Protein AF-S4R8X2-F1 (afdb_monomer)

InterPro domains:
  IPR040134 26S Proteasome non-ATPase regulatory subunit 12/COP9 signalosome complex subunit 4 [PTHR10855] (15-114)
  IPR054559 PSMD12/CSN4-like, N-terminal [PF22241] (42-119)

Radius of gyration: 16.05 Å; Cα contacts (8 Å, |Δi|>4): 91; chains: 1; bounding box: 55×34×33 Å

Nearest PDB structures (foldseek):
  8gab-assembly2_C  TM=6.439E-01  e=6.038E-02  synthetic construct
  4yvo-assembly1_A  TM=4.928E-01  e=7.471E-02  Arabidopsis thaliana
  5bwk-assembly1_E  TM=8.765E-01  e=1.069E+00  Saccharomyces cerevisiae S288C
  8rte-assembly1_A  TM=5.742E-01  e=7.770E-01  Bacillus phage phi105
  3ro2-assembly1_A  TM=5.606E-01  e=9.613E-01  Mus musculus

Secondary structure (DSSP, 8-state):
--------------------HHHHHHHHHHHHHHHHTT-HHHHHHHHHHHHHHHHHTT-HHHHHHHHHHHHHHHHHTT-HHHHHHHHHHHHH-TT--HHHHHHHHHHHHHHHHHHHHHHHTT-

pLDDT: mean 76.42, std 15.94, range [37.84, 89.69]

Organism: Petromyzon marinus (NCBI:txid7757)

Solvent-accessible surface area (backbone atoms only — not comparable to full-atom values): 7162 Å² total; per-residue (Å²): 139,84,84,80,83,72,84,81,67,95,67,84,74,76,91,63,94,70,80,51,53,70,57,49,70,53,47,51,61,51,28,43,51,35,32,75,73,69,38,44,68,61,24,44,52,55,45,53,54,51,33,54,52,30,53,76,68,66,38,56,68,46,29,22,52,45,53,40,46,52,51,49,44,27,57,73,69,67,37,62,65,64,35,51,52,51,52,50,55,60,70,67,40,90,85,56,58,68,68,30,52,53,52,28,52,52,50,52,53,51,51,53,50,52,55,56,51,62,64,57,74,75,110

Sequence (123 aa):
MSLAMADSGDGKIVKMEVDYSPVVDQRLPESRKMAEEGKLQEAIDNLLSLEKQTRTASDMVSTSRILVGIVQICFEAKDWDALNENIIIMTKRRSQLKQAVAKMVQQCCEYGKKVRNLTVSKR

Structure (mmCIF, N/CA/C/O backbone):
data_AF-S4R8X2-F1
#
_entry.id   AF-S4R8X2-F1
#
loop_
_atom_site.group_PDB
_atom_site.id
_atom_site.type_symbol
_atom_site.label_atom_id
_atom_site.label_alt_id
_atom_site.label_comp_id
_atom_site.label_asym_id
_atom_site.label_entity_id
_atom_site.label_seq_id
_atom_site.pdbx_PDB_ins_code
_atom_site.Cartn_x
_atom_site.Cartn_y
_atom_site.Cartn_z
_atom_site.occupancy
_atom_site.B_iso_or_equiv
_atom_site.auth_seq_id
_atom_site.auth_comp_id
_atom_site.auth_asym_id
_atom_site.auth_atom_id
_atom_site.pdbx_PDB_model_num
ATOM 1 N N . MET A 1 1 ? 22.730 19.325 19.596 1.00 46.34 1 MET A N 1
ATOM 2 C CA . MET A 1 1 ? 21.403 19.303 18.941 1.00 46.34 1 MET A CA 1
ATOM 3 C C . MET A 1 1 ? 21.634 19.385 17.439 1.00 46.34 1 MET A C 1
ATOM 5 O O . MET A 1 1 ? 22.559 20.083 17.049 1.00 46.34 1 MET A O 1
ATOM 9 N N . SER A 1 2 ? 20.843 18.643 16.660 1.00 39.53 2 SER A N 1
ATOM 10 C CA . SER A 1 2 ? 20.932 18.415 15.201 1.00 39.53 2 SER A CA 1
ATOM 11 C C . SER A 1 2 ? 21.765 17.207 14.763 1.00 39.53 2 SER A C 1
ATOM 13 O O . SER A 1 2 ? 22.877 17.319 14.257 1.00 39.53 2 SER A O 1
ATOM 15 N N . LEU A 1 3 ? 21.157 16.031 14.942 1.00 37.84 3 LEU A N 1
ATOM 16 C CA . LEU A 1 3 ? 21.462 14.818 14.193 1.00 37.84 3 LEU A CA 1
ATOM 17 C C . LEU A 1 3 ? 20.838 14.981 12.796 1.00 37.84 3 LEU A C 1
ATOM 19 O O . LEU A 1 3 ? 19.617 14.941 12.654 1.00 37.84 3 LEU A O 1
ATOM 23 N N . ALA A 1 4 ? 21.660 15.228 11.779 1.00 43.25 4 ALA A N 1
ATOM 24 C CA . ALA A 1 4 ? 21.232 15.152 10.388 1.00 43.25 4 ALA A CA 1
ATOM 25 C C . ALA A 1 4 ? 21.065 13.669 10.029 1.00 43.25 4 ALA A C 1
ATOM 27 O O . ALA A 1 4 ? 22.047 12.931 9.949 1.00 43.25 4 ALA A O 1
ATOM 28 N N . MET A 1 5 ? 19.821 13.221 9.862 1.00 40.62 5 MET A N 1
ATOM 29 C CA . MET A 1 5 ? 19.536 11.902 9.307 1.00 40.62 5 MET A CA 1
ATOM 30 C C . MET A 1 5 ? 19.939 11.904 7.833 1.00 40.62 5 MET A C 1
ATOM 32 O O . MET A 1 5 ? 19.330 12.582 7.008 1.00 40.62 5 MET A O 1
ATOM 36 N N . ALA A 1 6 ? 21.025 11.192 7.543 1.00 40.53 6 ALA A N 1
ATOM 37 C CA . ALA A 1 6 ? 21.547 10.991 6.208 1.00 40.53 6 ALA A CA 1
ATOM 38 C C . ALA A 1 6 ? 20.544 10.194 5.362 1.00 40.53 6 ALA A C 1
ATOM 40 O O . ALA A 1 6 ? 20.162 9.073 5.710 1.00 40.53 6 ALA A O 1
ATOM 41 N N . ASP A 1 7 ? 20.152 10.800 4.242 1.00 45.53 7 ASP A N 1
ATOM 42 C CA . ASP A 1 7 ? 19.515 10.160 3.096 1.00 45.53 7 ASP A CA 1
ATOM 43 C C . ASP A 1 7 ? 20.308 8.896 2.731 1.00 45.53 7 ASP A C 1
ATOM 45 O O . ASP A 1 7 ? 21.440 8.947 2.242 1.00 45.53 7 ASP A O 1
ATOM 49 N N . SER A 1 8 ? 19.755 7.739 3.089 1.00 45.16 8 SER A N 1
ATOM 50 C CA . SER A 1 8 ? 20.384 6.454 2.819 1.00 45.16 8 SER A CA 1
ATOM 51 C C . SER A 1 8 ? 20.114 6.061 1.371 1.00 45.16 8 SER A C 1
ATOM 53 O O . SER A 1 8 ? 19.122 5.402 1.056 1.00 45.16 8 SER A O 1
ATOM 55 N N . GLY A 1 9 ? 21.039 6.496 0.517 1.00 41.03 9 GLY A N 1
ATOM 56 C CA . GLY A 1 9 ? 21.643 5.699 -0.544 1.00 41.03 9 GLY A CA 1
ATOM 57 C C . GLY A 1 9 ? 20.681 5.124 -1.577 1.00 41.03 9 GLY A C 1
ATOM 58 O O . GLY A 1 9 ? 20.154 4.021 -1.421 1.00 41.03 9 GLY A O 1
ATOM 59 N N . ASP A 1 10 ? 20.572 5.822 -2.705 1.00 50.34 10 ASP A N 1
ATOM 60 C CA . ASP A 1 10 ? 20.241 5.242 -4.007 1.00 50.34 10 ASP A CA 1
ATOM 61 C C . ASP A 1 10 ? 21.358 4.252 -4.408 1.00 50.34 10 ASP A C 1
ATOM 63 O O . ASP A 1 10 ? 22.302 4.553 -5.137 1.00 50.34 10 ASP A O 1
ATOM 67 N N . GLY A 1 11 ? 21.330 3.068 -3.794 1.00 42.06 11 GLY A N 1
ATOM 68 C CA . GLY A 1 11 ? 22.222 1.966 -4.116 1.00 42.06 11 GLY A CA 1
ATOM 69 C C . GLY A 1 11 ? 21.789 1.358 -5.441 1.00 42.06 11 GLY A C 1
ATOM 70 O O . GLY A 1 11 ? 20.717 0.764 -5.514 1.00 42.06 11 GLY A O 1
ATOM 71 N N . LYS A 1 12 ? 22.628 1.514 -6.473 1.00 47.06 12 LYS A N 1
ATOM 72 C CA . LYS A 1 12 ? 22.554 0.817 -7.767 1.00 47.06 12 LYS A CA 1
ATOM 73 C C . LYS A 1 12 ? 22.010 -0.607 -7.597 1.00 47.06 12 LYS A C 1
ATOM 75 O O . LYS A 1 12 ? 22.741 -1.500 -7.172 1.00 47.06 12 LYS A O 1
ATOM 80 N N . ILE A 1 13 ? 20.753 -0.826 -7.971 1.00 51.31 13 ILE A N 1
ATOM 81 C CA . ILE A 1 13 ? 20.179 -2.169 -8.011 1.00 51.31 13 ILE A CA 1
ATOM 82 C C . ILE A 1 13 ? 20.557 -2.760 -9.364 1.00 51.31 13 ILE A C 1
ATOM 84 O O . ILE A 1 13 ? 20.111 -2.305 -10.418 1.00 51.31 13 ILE A O 1
ATOM 88 N N . VAL A 1 14 ? 21.471 -3.728 -9.317 1.00 41.75 14 VAL A N 1
ATOM 89 C CA . VAL A 1 14 ? 21.868 -4.549 -10.458 1.00 41.75 14 VAL A CA 1
ATOM 90 C C . VAL A 1 14 ? 20.609 -5.187 -11.035 1.00 41.75 14 VAL A C 1
ATOM 92 O O . VAL A 1 14 ? 19.830 -5.810 -10.319 1.00 41.75 14 VAL A O 1
ATOM 95 N N . LYS A 1 15 ? 20.414 -4.970 -12.336 1.00 47.41 15 LYS A N 1
ATOM 96 C CA . LYS A 1 15 ? 19.259 -5.380 -13.129 1.00 47.41 15 LYS A CA 1
ATOM 97 C C . LYS A 1 15 ? 19.232 -6.906 -13.264 1.00 47.41 15 LYS A C 1
ATOM 99 O O . LYS A 1 15 ? 19.667 -7.457 -14.268 1.00 47.41 15 LYS A O 1
ATOM 104 N N . MET A 1 16 ? 18.780 -7.575 -12.216 1.00 52.19 16 MET A N 1
ATOM 105 C CA . M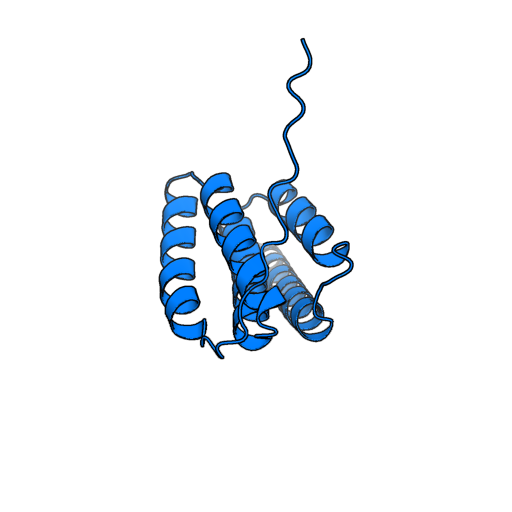ET A 1 16 ? 18.318 -8.953 -12.250 1.00 52.19 16 MET A CA 1
ATOM 106 C C . MET A 1 16 ? 16.791 -8.854 -12.274 1.00 52.19 16 MET A C 1
ATOM 108 O O . MET A 1 16 ? 16.228 -8.141 -11.443 1.00 52.19 16 MET A O 1
ATOM 112 N N . GLU A 1 17 ? 16.126 -9.454 -13.264 1.00 52.44 17 GLU A N 1
ATOM 113 C CA . GLU A 1 17 ? 14.659 -9.562 -13.290 1.00 52.44 17 GLU A CA 1
ATOM 114 C C . GLU A 1 17 ? 14.236 -10.431 -12.102 1.00 52.44 17 GLU A C 1
ATOM 116 O O . GLU A 1 17 ? 14.170 -11.652 -12.186 1.00 52.44 17 GLU A O 1
ATOM 121 N N . VAL A 1 18 ? 14.081 -9.799 -10.941 1.00 62.16 18 VAL A N 1
ATOM 122 C CA . VAL A 1 18 ? 13.579 -10.444 -9.736 1.00 62.16 18 VAL A CA 1
ATOM 123 C C . VAL A 1 18 ? 12.071 -10.283 -9.770 1.00 62.16 18 VAL A C 1
ATOM 125 O O . VAL A 1 18 ? 11.555 -9.183 -9.582 1.00 62.16 18 VAL A O 1
ATOM 128 N N . ASP A 1 19 ? 11.365 -11.380 -10.013 1.00 69.81 19 ASP A N 1
ATOM 129 C CA . ASP A 1 19 ? 9.927 -11.449 -9.797 1.00 69.81 19 ASP A CA 1
ATOM 130 C C . ASP A 1 19 ? 9.631 -11.251 -8.305 1.00 69.81 19 ASP A C 1
ATOM 132 O O . ASP A 1 19 ? 9.899 -12.121 -7.473 1.00 69.81 19 ASP A O 1
ATOM 136 N N . TYR A 1 20 ? 9.058 -10.100 -7.949 1.00 75.94 20 TYR A N 1
ATOM 137 C CA . TYR A 1 20 ? 8.686 -9.794 -6.564 1.00 75.94 20 TYR A CA 1
ATOM 138 C C . TYR A 1 20 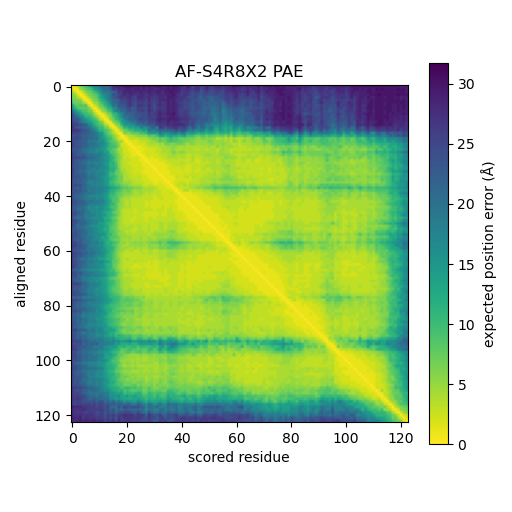? 7.302 -10.330 -6.182 1.00 75.94 20 TYR A C 1
ATOM 140 O O . TYR A 1 20 ? 6.940 -10.285 -5.006 1.00 75.94 20 TYR A O 1
ATOM 148 N N . SER A 1 21 ? 6.558 -10.897 -7.136 1.00 79.81 21 SER A N 1
ATOM 149 C CA . SER A 1 21 ? 5.244 -11.519 -6.918 1.00 79.81 21 SER A CA 1
ATOM 150 C C . SER A 1 21 ? 5.190 -12.442 -5.684 1.00 79.81 21 SER A C 1
ATOM 152 O O . SER A 1 21 ? 4.385 -12.164 -4.794 1.00 79.81 21 SER A O 1
ATOM 154 N N . PRO A 1 22 ? 6.068 -13.459 -5.526 1.00 82.38 22 PRO A N 1
ATOM 155 C CA . PRO A 1 22 ? 6.023 -14.352 -4.362 1.00 82.38 22 PRO A CA 1
ATOM 156 C C . PRO A 1 22 ? 6.329 -13.642 -3.037 1.00 82.38 22 PRO A C 1
ATOM 158 O O . PRO A 1 22 ? 5.808 -14.025 -1.992 1.00 82.38 22 PRO A O 1
ATOM 161 N N . VAL A 1 23 ? 7.155 -12.591 -3.068 1.00 83.88 23 VAL A N 1
ATOM 162 C CA . VAL A 1 23 ? 7.469 -11.789 -1.880 1.00 83.88 23 VAL A CA 1
ATOM 163 C C . VAL A 1 23 ? 6.252 -10.965 -1.475 1.00 83.88 23 VAL A C 1
ATOM 165 O O . VAL A 1 23 ? 5.915 -10.910 -0.298 1.00 83.88 23 VAL A O 1
ATOM 168 N N . VAL A 1 24 ? 5.559 -10.360 -2.441 1.00 84.94 24 VAL A N 1
ATOM 169 C CA . VAL A 1 24 ? 4.327 -9.598 -2.203 1.00 84.94 24 VAL A CA 1
ATOM 170 C C . VAL A 1 24 ? 3.213 -10.501 -1.678 1.00 84.94 24 VAL A C 1
ATOM 172 O O . VAL A 1 24 ? 2.539 -10.125 -0.720 1.00 84.94 24 VAL A O 1
ATOM 175 N N . ASP A 1 25 ? 3.058 -11.699 -2.242 1.00 84.38 25 ASP A N 1
ATOM 176 C CA . ASP A 1 25 ? 2.031 -12.659 -1.824 1.00 84.38 25 ASP A CA 1
ATOM 177 C C . ASP A 1 25 ? 2.242 -13.164 -0.380 1.00 84.38 25 ASP A C 1
ATOM 179 O O . ASP A 1 25 ? 1.268 -13.487 0.299 1.00 84.38 25 ASP A O 1
ATOM 183 N N . GLN A 1 26 ? 3.480 -13.171 0.130 1.00 86.75 26 GLN A N 1
ATOM 184 C CA . GLN A 1 26 ? 3.771 -13.461 1.544 1.00 86.75 26 GLN A CA 1
ATOM 185 C C . GLN A 1 26 ? 3.696 -12.219 2.442 1.00 86.75 26 GLN A C 1
ATOM 187 O O . GLN A 1 26 ? 3.129 -12.270 3.531 1.00 86.75 26 GLN A O 1
ATOM 192 N N . ARG A 1 27 ? 4.234 -11.083 1.991 1.00 84.50 27 ARG A N 1
ATOM 193 C CA . ARG A 1 27 ? 4.335 -9.865 2.807 1.00 84.50 27 ARG A CA 1
ATOM 194 C C . ARG A 1 27 ? 2.993 -9.181 3.025 1.00 84.50 27 ARG A C 1
ATOM 196 O O . ARG A 1 27 ? 2.766 -8.641 4.100 1.00 84.50 27 ARG A O 1
ATOM 203 N N . LEU A 1 28 ? 2.086 -9.220 2.048 1.00 86.94 28 LEU A N 1
ATOM 204 C CA . LEU A 1 28 ? 0.740 -8.655 2.194 1.00 86.94 28 LEU A CA 1
ATOM 205 C C . LEU A 1 28 ? -0.044 -9.255 3.376 1.00 86.94 28 LEU A C 1
ATOM 207 O O . LEU A 1 28 ? -0.531 -8.478 4.202 1.00 86.94 28 LEU A O 1
ATOM 211 N N . PRO A 1 29 ? -0.177 -10.590 3.511 1.00 88.31 29 PRO A N 1
ATOM 212 C CA . PRO A 1 29 ? -0.866 -11.172 4.658 1.00 88.31 29 PRO A CA 1
ATOM 213 C C . PRO A 1 29 ? -0.104 -10.978 5.976 1.00 88.31 29 PRO A C 1
ATOM 215 O O . PRO A 1 29 ? -0.749 -10.811 7.008 1.00 88.31 29 PRO A O 1
ATOM 218 N N . GLU A 1 30 ? 1.234 -10.945 5.970 1.00 88.69 30 GLU A N 1
ATOM 219 C CA . GLU A 1 30 ? 2.018 -10.605 7.170 1.00 88.69 30 GLU A CA 1
ATOM 220 C C . GLU A 1 30 ? 1.748 -9.170 7.646 1.00 88.69 30 GLU A C 1
ATOM 222 O O . GLU A 1 30 ? 1.447 -8.957 8.819 1.00 88.69 30 GLU A O 1
ATOM 227 N N . SER A 1 31 ? 1.790 -8.189 6.741 1.00 88.12 31 SER A N 1
ATOM 228 C CA . SER A 1 31 ? 1.484 -6.787 7.050 1.00 88.12 31 SER A CA 1
ATOM 229 C C . SER A 1 31 ? 0.041 -6.599 7.505 1.00 88.12 31 SER A C 1
ATOM 231 O O . SER A 1 31 ? -0.220 -5.813 8.411 1.00 88.12 31 SER A O 1
ATOM 233 N N . ARG A 1 32 ? -0.900 -7.352 6.932 1.00 87.94 32 ARG A N 1
ATOM 234 C CA . ARG A 1 32 ? -2.288 -7.368 7.400 1.00 87.94 32 ARG A CA 1
ATOM 235 C C . ARG A 1 32 ? -2.389 -7.865 8.843 1.00 87.94 32 ARG A C 1
ATOM 237 O O . ARG A 1 32 ? -2.9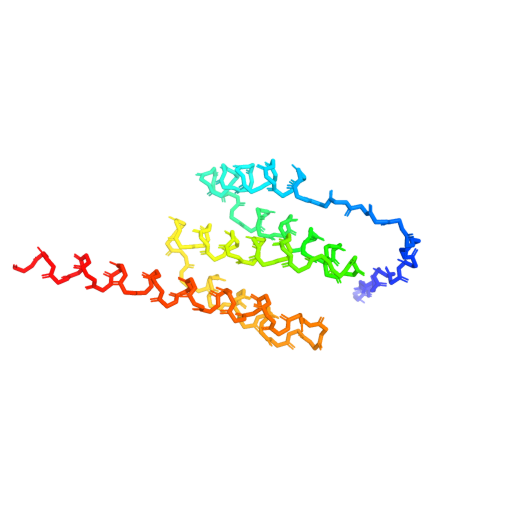95 -7.179 9.656 1.00 87.94 32 ARG A O 1
ATOM 244 N N . LYS A 1 33 ? -1.748 -8.990 9.179 1.00 89.12 33 LYS A N 1
ATOM 245 C CA . LYS A 1 33 ? -1.718 -9.495 10.562 1.00 89.12 33 LYS A CA 1
ATOM 246 C C . LYS A 1 33 ? -1.077 -8.495 11.523 1.00 89.12 33 LYS A C 1
ATOM 248 O O . LYS A 1 33 ? -1.632 -8.234 12.581 1.00 89.12 33 LYS A O 1
ATOM 253 N N . MET A 1 34 ? 0.044 -7.882 11.139 1.00 87.50 34 MET A N 1
ATOM 254 C CA . MET A 1 34 ? 0.690 -6.842 11.952 1.00 87.50 34 MET A CA 1
ATOM 255 C C . MET A 1 34 ? -0.239 -5.649 12.208 1.00 87.50 34 MET A C 1
ATOM 257 O O . MET A 1 34 ? -0.279 -5.120 13.317 1.00 87.50 34 MET A O 1
ATOM 261 N N . ALA A 1 35 ? -1.020 -5.238 11.209 1.00 87.44 35 ALA A N 1
ATOM 262 C CA . ALA A 1 35 ? -2.001 -4.177 11.386 1.00 87.44 35 ALA A CA 1
ATOM 263 C C . ALA A 1 35 ? -3.164 -4.588 12.303 1.00 87.44 35 ALA A C 1
ATOM 265 O O . ALA A 1 35 ? -3.593 -3.780 13.125 1.00 87.44 35 ALA A O 1
ATOM 266 N N . GLU A 1 36 ? -3.633 -5.837 12.219 1.00 86.44 36 GLU A N 1
ATOM 267 C CA . GLU A 1 36 ? -4.631 -6.397 13.146 1.00 86.44 36 GLU A CA 1
ATOM 268 C C . GLU A 1 36 ? -4.105 -6.471 14.591 1.00 86.44 36 GLU A C 1
ATOM 270 O O . GLU 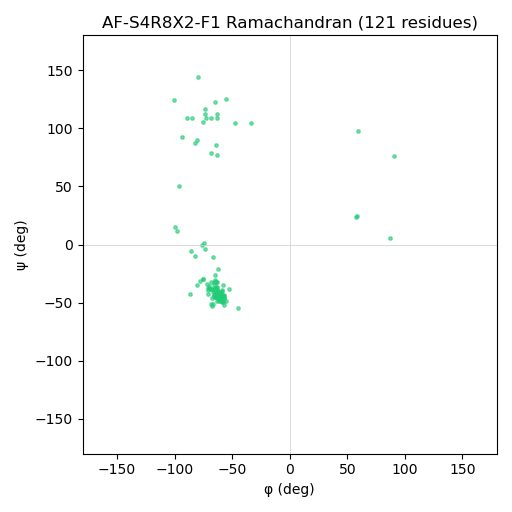A 1 36 ? -4.860 -6.256 15.535 1.00 86.44 36 GLU A O 1
ATOM 275 N N . GLU A 1 37 ? -2.801 -6.696 14.772 1.00 88.06 37 GLU A N 1
ATOM 276 C CA . GLU A 1 37 ? -2.107 -6.654 16.068 1.00 88.06 37 GLU A CA 1
ATOM 277 C C . GLU A 1 37 ? -1.886 -5.223 16.607 1.00 88.06 37 GLU A C 1
ATOM 279 O O . GLU A 1 37 ? -1.292 -5.045 17.671 1.00 88.06 37 GLU A O 1
ATOM 284 N N . GLY A 1 38 ? -2.352 -4.190 15.895 1.00 86.00 38 GLY A N 1
ATOM 285 C CA . GLY A 1 38 ? -2.216 -2.784 16.287 1.00 86.00 38 GLY A CA 1
ATOM 286 C C . GLY A 1 38 ? -0.913 -2.118 15.834 1.00 86.00 38 GLY A C 1
ATOM 287 O O . GLY A 1 38 ? -0.676 -0.956 16.157 1.00 86.00 38 GLY A O 1
ATOM 288 N N . LYS A 1 39 ? -0.082 -2.806 15.043 1.00 89.56 39 LYS A N 1
ATOM 289 C CA . LYS A 1 39 ? 1.173 -2.281 14.475 1.00 89.56 39 LYS A CA 1
ATOM 290 C C . LYS A 1 39 ? 0.972 -1.763 13.050 1.00 89.56 39 LYS A C 1
ATOM 292 O O . LYS A 1 39 ? 1.707 -2.113 12.126 1.00 89.56 39 LYS A O 1
ATOM 297 N N . LEU A 1 40 ? -0.048 -0.924 12.864 1.00 87.19 40 LEU A N 1
ATOM 298 C CA . LEU A 1 40 ? -0.426 -0.383 11.555 1.00 87.19 40 LEU A CA 1
ATOM 299 C C . LEU A 1 40 ? 0.732 0.373 10.883 1.00 87.19 40 LEU A C 1
ATOM 301 O O . LEU A 1 40 ? 1.022 0.140 9.713 1.00 87.19 40 LEU A O 1
ATOM 305 N N . GLN A 1 41 ? 1.418 1.241 11.630 1.00 86.44 41 GLN A N 1
ATOM 306 C CA . GLN A 1 41 ? 2.526 2.042 11.101 1.00 86.44 41 GLN A CA 1
ATOM 307 C C . GLN A 1 41 ? 3.675 1.157 10.595 1.00 86.44 41 GLN A C 1
ATOM 309 O O . GLN A 1 41 ? 4.128 1.326 9.468 1.00 86.44 41 GLN A O 1
ATOM 314 N N . GLU A 1 42 ? 4.086 0.159 11.386 1.00 88.00 42 GLU A N 1
ATOM 315 C CA . GLU A 1 42 ? 5.152 -0.780 11.007 1.00 88.00 42 GLU A CA 1
ATOM 316 C C . GLU A 1 42 ? 4.766 -1.616 9.778 1.00 88.00 42 GLU A C 1
ATOM 318 O O . GLU A 1 42 ? 5.589 -1.855 8.892 1.00 88.00 42 GLU A O 1
ATOM 323 N N . ALA A 1 43 ? 3.500 -2.039 9.688 1.00 89.38 43 ALA A N 1
ATOM 324 C CA . ALA A 1 43 ? 2.983 -2.751 8.525 1.00 89.38 43 ALA A CA 1
ATOM 325 C C . ALA A 1 43 ? 3.060 -1.898 7.248 1.00 89.38 43 ALA A C 1
ATOM 327 O O . ALA A 1 43 ? 3.447 -2.407 6.191 1.00 89.38 43 ALA A O 1
ATOM 328 N N . ILE A 1 44 ? 2.720 -0.609 7.350 1.00 87.88 44 ILE A N 1
ATOM 329 C CA . ILE A 1 44 ? 2.778 0.355 6.247 1.00 87.88 44 ILE A CA 1
ATOM 330 C C . ILE A 1 44 ? 4.229 0.631 5.837 1.00 87.88 44 ILE A C 1
ATOM 332 O O . ILE A 1 44 ? 4.533 0.570 4.646 1.00 87.88 44 ILE A O 1
ATOM 336 N N . ASP A 1 45 ? 5.135 0.871 6.787 1.00 88.44 45 ASP A N 1
ATOM 337 C CA . ASP A 1 45 ? 6.559 1.111 6.511 1.00 88.44 45 ASP A CA 1
ATOM 338 C C . ASP A 1 45 ? 7.215 -0.081 5.796 1.00 88.44 45 ASP A C 1
ATOM 340 O O . ASP A 1 45 ? 7.922 0.087 4.795 1.00 88.44 45 ASP A O 1
ATOM 344 N N . ASN A 1 46 ? 6.906 -1.306 6.235 1.00 87.62 46 ASN A N 1
ATOM 345 C CA . ASN A 1 46 ? 7.366 -2.528 5.573 1.00 87.62 46 ASN A CA 1
ATOM 346 C C . ASN A 1 46 ? 6.888 -2.608 4.114 1.00 87.62 46 ASN A C 1
ATOM 348 O O . ASN A 1 46 ? 7.672 -2.927 3.213 1.00 87.62 46 ASN A O 1
ATOM 352 N N . LEU A 1 47 ? 5.618 -2.277 3.855 1.00 88.25 47 LEU A N 1
ATOM 353 C CA . LEU A 1 47 ? 5.065 -2.265 2.499 1.00 88.25 47 LEU A CA 1
ATOM 354 C C . LEU A 1 47 ? 5.634 -1.127 1.645 1.00 88.25 47 LEU A C 1
ATOM 356 O O . LEU A 1 47 ? 5.915 -1.342 0.469 1.00 88.25 47 LEU A O 1
ATOM 360 N N . LEU A 1 48 ? 5.870 0.057 2.211 1.00 86.56 48 LEU A N 1
ATOM 361 C CA . LEU A 1 48 ? 6.498 1.182 1.509 1.00 86.56 48 LEU A CA 1
ATOM 362 C C . LEU A 1 48 ? 7.955 0.892 1.126 1.00 86.56 48 LEU A C 1
ATOM 364 O O . LEU A 1 48 ? 8.416 1.321 0.063 1.00 86.56 48 LEU A O 1
ATOM 368 N N . SER A 1 49 ? 8.678 0.143 1.958 1.00 88.00 49 SER A N 1
ATOM 369 C CA . SER A 1 49 ? 10.025 -0.333 1.636 1.00 88.00 49 SER A CA 1
ATOM 370 C C . SER A 1 49 ? 10.007 -1.312 0.455 1.00 88.00 49 SER A C 1
ATOM 372 O O . SER A 1 49 ? 10.798 -1.176 -0.484 1.00 88.00 49 SER A O 1
ATOM 374 N N . LEU A 1 50 ? 9.057 -2.254 0.445 1.00 86.12 50 LEU A N 1
ATOM 375 C CA . LEU A 1 50 ? 8.875 -3.196 -0.664 1.00 86.12 50 LEU A CA 1
ATOM 376 C C . LEU A 1 50 ? 8.410 -2.487 -1.949 1.00 86.12 50 LEU A C 1
ATOM 378 O O . LEU A 1 50 ? 8.885 -2.792 -3.044 1.00 86.12 50 LEU A O 1
ATOM 382 N N . GLU A 1 51 ? 7.538 -1.484 -1.830 1.00 87.25 51 GLU A N 1
ATOM 383 C CA . GLU A 1 51 ? 7.123 -0.628 -2.945 1.00 87.25 51 GLU A CA 1
ATOM 384 C C . GLU A 1 51 ? 8.333 0.042 -3.598 1.00 87.25 51 GLU A C 1
ATOM 386 O O . GLU A 1 51 ? 8.465 -0.008 -4.819 1.00 87.25 51 GLU A O 1
ATOM 391 N N . LYS A 1 52 ? 9.260 0.601 -2.805 1.00 84.44 52 LYS A N 1
ATOM 392 C CA . LYS A 1 52 ? 10.486 1.220 -3.333 1.00 84.44 52 LYS A CA 1
ATOM 393 C C . LYS A 1 52 ? 11.295 0.226 -4.175 1.00 84.44 52 LYS A C 1
ATOM 395 O O . LYS A 1 52 ? 11.759 0.599 -5.249 1.00 84.44 52 LYS A O 1
ATOM 400 N N . GLN A 1 53 ? 11.443 -1.016 -3.715 1.00 84.56 53 GLN A N 1
ATOM 401 C CA . GLN A 1 53 ? 12.199 -2.054 -4.426 1.00 84.56 53 GLN A CA 1
ATOM 402 C C . GLN A 1 53 ? 11.525 -2.450 -5.744 1.00 84.56 53 GLN A C 1
ATOM 404 O O . GLN A 1 53 ? 12.155 -2.391 -6.799 1.00 84.56 53 GLN A O 1
ATOM 409 N N . THR A 1 54 ? 10.229 -2.773 -5.699 1.00 83.94 54 THR A N 1
ATOM 410 C CA . THR A 1 54 ? 9.459 -3.186 -6.888 1.00 83.94 54 THR A CA 1
ATOM 411 C C . THR A 1 54 ? 9.358 -2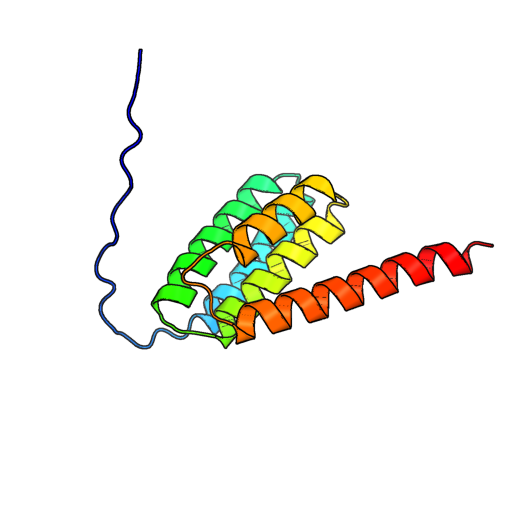.076 -7.932 1.00 83.94 54 THR A C 1
ATOM 413 O O . THR A 1 54 ? 9.475 -2.337 -9.129 1.00 83.94 54 THR A O 1
ATOM 416 N N . ARG A 1 55 ? 9.242 -0.815 -7.492 1.00 82.50 55 ARG A N 1
ATOM 417 C CA . ARG A 1 55 ? 9.232 0.349 -8.381 1.00 82.50 55 ARG A CA 1
ATOM 418 C C . ARG A 1 55 ? 10.565 0.528 -9.097 1.00 82.50 55 ARG A C 1
ATOM 420 O O . ARG A 1 55 ? 10.573 0.760 -10.303 1.00 82.50 55 ARG A O 1
ATOM 427 N N . THR A 1 56 ? 11.688 0.417 -8.386 1.00 81.31 56 THR A N 1
ATOM 428 C CA . THR A 1 56 ? 13.021 0.496 -9.009 1.00 81.31 56 THR A CA 1
ATOM 429 C C . THR A 1 56 ? 13.268 -0.687 -9.949 1.00 81.31 56 THR A C 1
ATOM 431 O O . THR A 1 56 ? 13.887 -0.515 -10.997 1.00 81.31 56 THR A O 1
ATOM 434 N N . ALA A 1 57 ? 12.705 -1.859 -9.641 1.00 81.50 57 ALA A N 1
ATOM 435 C CA . ALA A 1 57 ? 12.702 -3.024 -10.523 1.00 81.50 57 ALA A CA 1
ATOM 436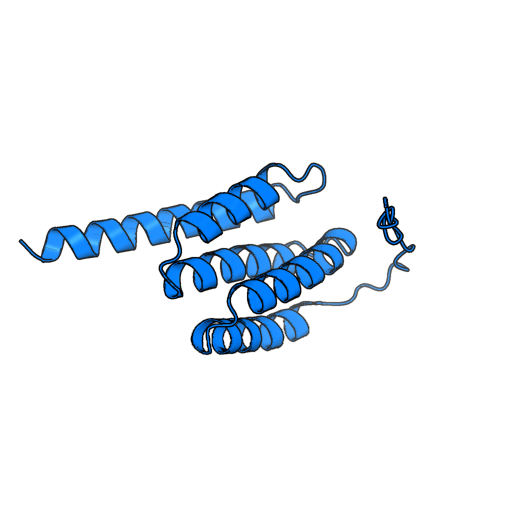 C C . ALA A 1 57 ? 11.740 -2.900 -11.726 1.00 81.50 57 ALA A C 1
ATOM 438 O O . ALA A 1 57 ? 11.739 -3.765 -12.594 1.00 81.50 57 ALA A O 1
ATOM 439 N N . SER A 1 58 ? 10.952 -1.819 -11.820 1.00 79.12 58 SER A N 1
ATOM 440 C CA . SER A 1 58 ? 9.922 -1.613 -12.854 1.00 79.12 58 SER A CA 1
ATOM 441 C C . SER A 1 58 ? 8.840 -2.707 -12.904 1.00 79.12 58 SER A C 1
ATOM 443 O O . SER A 1 58 ? 8.170 -2.873 -13.924 1.00 79.12 58 SER A O 1
ATOM 445 N N . ASP A 1 59 ? 8.616 -3.415 -11.794 1.00 81.88 59 ASP A N 1
ATOM 446 C CA . ASP A 1 59 ? 7.581 -4.443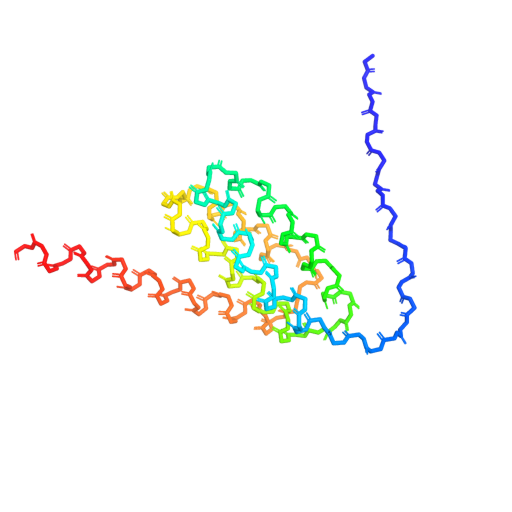 -11.670 1.00 81.88 59 ASP A CA 1
ATOM 447 C C . ASP A 1 59 ? 6.223 -3.797 -11.355 1.00 81.88 59 ASP A C 1
ATOM 449 O O . ASP A 1 59 ? 5.810 -3.640 -10.202 1.00 81.88 59 ASP A O 1
ATOM 453 N N . MET A 1 60 ? 5.504 -3.416 -12.414 1.00 81.00 60 MET A N 1
ATOM 454 C CA . MET A 1 60 ? 4.177 -2.804 -12.293 1.00 81.00 60 MET A CA 1
ATOM 455 C C . MET A 1 60 ? 3.168 -3.684 -11.552 1.00 81.00 60 MET A C 1
ATOM 457 O O . MET A 1 60 ? 2.301 -3.148 -10.854 1.00 81.00 60 MET A O 1
ATOM 461 N N . VAL A 1 61 ? 3.237 -5.008 -11.716 1.00 85.38 61 VAL A N 1
ATOM 462 C CA . VAL A 1 61 ? 2.251 -5.925 -11.136 1.00 85.38 61 VAL A CA 1
ATOM 463 C C . VAL A 1 61 ? 2.399 -5.907 -9.623 1.00 85.38 61 VAL A C 1
ATOM 465 O O . VAL A 1 61 ? 1.436 -5.591 -8.919 1.00 85.38 61 VAL A O 1
ATOM 468 N N . SER A 1 62 ? 3.615 -6.132 -9.133 1.00 86.19 62 SER A N 1
ATOM 469 C CA . SER A 1 62 ? 3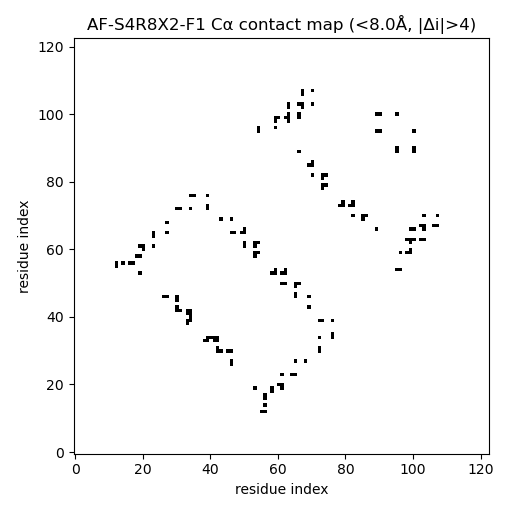.913 -6.125 -7.703 1.00 86.19 62 SER A CA 1
ATOM 470 C C . SER A 1 62 ? 3.693 -4.748 -7.082 1.00 86.19 62 SER A C 1
ATOM 472 O O . SER A 1 62 ? 3.005 -4.649 -6.065 1.00 86.19 62 SER A O 1
ATOM 474 N N . THR A 1 63 ? 4.166 -3.666 -7.716 1.00 86.56 63 THR A N 1
ATOM 475 C CA . THR A 1 63 ? 3.946 -2.300 -7.210 1.00 86.56 63 THR A CA 1
ATOM 476 C C . THR A 1 63 ? 2.454 -1.987 -7.079 1.00 86.56 63 THR A C 1
ATOM 478 O O . THR A 1 63 ? 2.022 -1.480 -6.046 1.00 86.56 63 THR A O 1
ATOM 481 N N . SER A 1 64 ? 1.632 -2.334 -8.077 1.00 87.62 64 SER A N 1
ATOM 482 C CA . SER A 1 64 ? 0.186 -2.087 -8.008 1.00 87.62 64 SER A CA 1
ATOM 483 C C . SER A 1 64 ? -0.494 -2.853 -6.867 1.00 87.62 64 SER A C 1
ATOM 485 O O . SER A 1 64 ? -1.326 -2.279 -6.165 1.00 87.62 64 SER A O 1
ATOM 487 N N . ARG A 1 65 ? -0.104 -4.112 -6.626 1.00 89.06 65 ARG A N 1
ATOM 488 C CA . ARG A 1 65 ? -0.629 -4.926 -5.518 1.00 89.06 65 ARG A CA 1
ATOM 489 C C . ARG A 1 65 ? -0.246 -4.356 -4.157 1.00 89.06 65 ARG A C 1
ATOM 491 O O . ARG A 1 65 ? -1.100 -4.288 -3.279 1.00 89.06 65 ARG A O 1
ATOM 498 N N . ILE A 1 66 ? 0.999 -3.907 -3.993 1.00 89.50 66 ILE A N 1
ATOM 499 C CA . ILE A 1 66 ? 1.472 -3.304 -2.739 1.00 89.50 66 ILE A CA 1
ATOM 500 C C . ILE A 1 66 ? 0.680 -2.030 -2.421 1.00 89.50 66 ILE A C 1
ATOM 502 O O . ILE A 1 66 ? 0.189 -1.884 -1.305 1.00 89.50 66 ILE A O 1
ATOM 506 N N . LEU A 1 67 ? 0.488 -1.143 -3.407 1.00 87.88 67 LEU A N 1
ATOM 507 C CA . LEU A 1 67 ? -0.303 0.083 -3.235 1.00 87.88 67 LEU A CA 1
ATOM 508 C C . LEU A 1 67 ? -1.744 -0.224 -2.788 1.00 87.88 67 LEU A C 1
ATOM 510 O O . LEU A 1 67 ? -2.264 0.418 -1.876 1.00 87.88 67 LEU A O 1
ATOM 514 N N . VAL A 1 68 ? -2.385 -1.222 -3.407 1.00 89.44 68 VAL A N 1
ATOM 515 C CA . VAL A 1 68 ? -3.738 -1.664 -3.028 1.00 89.44 68 VAL A CA 1
ATOM 516 C C . VAL A 1 68 ? -3.750 -2.278 -1.626 1.00 89.44 68 VAL A C 1
ATOM 518 O O . VAL A 1 68 ? -4.673 -2.014 -0.857 1.00 89.44 68 VAL A O 1
ATOM 521 N N . GLY A 1 69 ? -2.717 -3.040 -1.268 1.00 89.69 69 GLY A N 1
ATOM 522 C CA . GLY A 1 69 ? -2.556 -3.627 0.060 1.00 89.69 69 GLY A CA 1
ATOM 523 C C . GLY A 1 69 ? -2.447 -2.587 1.173 1.00 89.69 69 GLY A C 1
ATOM 524 O O . GLY A 1 69 ? -3.135 -2.714 2.181 1.00 89.69 69 GLY A O 1
ATOM 525 N N . ILE A 1 70 ? -1.659 -1.523 0.972 1.00 88.69 70 ILE A N 1
ATOM 526 C CA . ILE A 1 70 ? -1.537 -0.410 1.933 1.00 88.69 70 ILE A CA 1
ATOM 527 C C . ILE A 1 70 ? -2.909 0.227 2.185 1.00 88.69 70 ILE A C 1
ATOM 529 O O . ILE A 1 70 ? -3.319 0.396 3.333 1.00 88.69 70 ILE A O 1
ATOM 533 N N . VAL A 1 71 ? -3.647 0.530 1.112 1.00 88.12 71 VAL A N 1
ATOM 534 C CA . VAL A 1 71 ? -5.004 1.092 1.196 1.00 88.12 71 VAL A CA 1
ATOM 535 C C . VAL A 1 71 ? -5.944 0.154 1.950 1.00 88.12 71 VAL A C 1
ATOM 537 O O . VAL A 1 71 ? -6.713 0.604 2.796 1.00 88.12 71 VAL A O 1
ATOM 540 N N . GLN A 1 72 ? -5.881 -1.144 1.657 1.00 88.19 72 GLN A N 1
ATOM 541 C CA . GLN A 1 72 ? -6.745 -2.142 2.276 1.00 88.19 72 GLN A CA 1
ATOM 542 C C . GLN A 1 72 ? -6.486 -2.274 3.780 1.00 88.19 72 GLN A C 1
ATOM 544 O O . GLN A 1 72 ? -7.434 -2.301 4.557 1.00 88.19 72 GLN A O 1
ATOM 549 N N . ILE A 1 73 ? -5.220 -2.284 4.189 1.00 89.12 73 ILE A N 1
ATOM 550 C CA . ILE A 1 73 ? -4.827 -2.369 5.595 1.00 89.12 73 ILE A CA 1
ATOM 551 C C . ILE A 1 73 ? -5.285 -1.126 6.376 1.00 89.12 73 ILE A C 1
ATOM 553 O O . ILE A 1 73 ? -5.879 -1.257 7.445 1.00 89.12 73 ILE A O 1
ATOM 557 N N . CYS A 1 74 ? -5.091 0.079 5.826 1.00 87.19 74 CYS A N 1
ATOM 558 C CA . CYS A 1 74 ? -5.572 1.312 6.466 1.00 87.19 74 CYS A CA 1
ATOM 559 C C . CYS A 1 74 ? -7.108 1.334 6.563 1.00 87.19 74 CYS A C 1
ATOM 561 O O . CYS A 1 74 ? -7.678 1.759 7.568 1.00 87.19 74 CYS A O 1
ATOM 563 N N . PHE A 1 75 ? -7.787 0.831 5.527 1.00 85.06 75 PHE A N 1
ATOM 564 C CA . PHE A 1 75 ? -9.242 0.704 5.504 1.00 85.06 75 PHE A CA 1
ATOM 565 C C . PHE A 1 75 ? -9.762 -0.259 6.581 1.00 85.06 75 PHE A C 1
ATOM 567 O O . PHE A 1 75 ? -10.763 0.024 7.238 1.00 85.06 75 PHE A O 1
ATOM 574 N N . GLU A 1 76 ? -9.090 -1.392 6.781 1.00 85.75 76 GLU A N 1
ATOM 575 C CA . GLU A 1 76 ? -9.460 -2.398 7.784 1.00 85.75 76 GLU A CA 1
ATOM 576 C C . GLU A 1 76 ? -9.196 -1.932 9.210 1.00 85.75 76 GLU A C 1
ATOM 578 O O . GLU A 1 76 ? -10.034 -2.152 10.086 1.00 85.75 76 GLU A O 1
ATOM 583 N N . ALA A 1 77 ? -8.104 -1.196 9.415 1.00 85.38 77 ALA A N 1
ATOM 584 C CA . ALA A 1 77 ? -7.826 -0.503 10.667 1.00 85.38 77 ALA A CA 1
ATOM 585 C C . ALA A 1 77 ? -8.815 0.646 10.957 1.00 85.38 77 ALA A C 1
ATOM 587 O O . ALA A 1 77 ? -8.841 1.162 12.072 1.00 85.38 77 ALA A O 1
ATOM 588 N N . LYS A 1 78 ? -9.659 1.027 9.981 1.00 83.44 78 LYS A N 1
ATOM 589 C CA . LYS A 1 78 ? -10.592 2.173 10.028 1.00 83.44 78 LYS A CA 1
ATOM 590 C C . LYS A 1 78 ? -9.900 3.512 10.300 1.00 83.44 78 LYS A C 1
ATOM 592 O O . LYS A 1 78 ? -10.545 4.449 10.773 1.00 83.44 78 LYS A O 1
ATOM 597 N N . ASP A 1 79 ? -8.616 3.599 9.979 1.00 83.75 79 ASP A N 1
ATOM 598 C CA . ASP A 1 79 ? -7.817 4.805 10.142 1.00 83.75 79 ASP A CA 1
ATOM 599 C C . ASP A 1 79 ? -7.823 5.600 8.830 1.00 83.75 79 ASP A C 1
ATOM 601 O O . ASP A 1 79 ? -7.060 5.346 7.892 1.00 83.75 79 ASP A O 1
ATOM 605 N N . TRP A 1 80 ? -8.773 6.531 8.732 1.00 82.69 80 TRP A N 1
ATOM 606 C CA . TRP A 1 80 ? -8.989 7.336 7.530 1.00 82.69 80 TRP A CA 1
ATOM 607 C C . TRP A 1 80 ? -7.937 8.431 7.352 1.00 82.69 80 TRP A C 1
ATOM 609 O O . TRP A 1 80 ? -7.636 8.792 6.212 1.00 82.69 80 TRP A O 1
ATOM 619 N N . ASP A 1 81 ? -7.374 8.938 8.450 1.00 85.56 81 ASP A N 1
ATOM 620 C CA . ASP A 1 81 ? -6.300 9.930 8.424 1.00 85.56 81 ASP A CA 1
ATOM 621 C C . ASP A 1 81 ? -5.022 9.295 7.873 1.00 85.56 81 ASP A C 1
ATOM 623 O O . ASP A 1 81 ? -4.494 9.769 6.861 1.00 85.56 81 ASP A O 1
ATOM 627 N N . ALA A 1 82 ? -4.610 8.144 8.423 1.00 82.44 82 ALA A N 1
ATOM 628 C CA . ALA A 1 82 ? -3.462 7.396 7.911 1.00 82.44 82 ALA A CA 1
ATOM 629 C C . ALA A 1 82 ? -3.660 6.986 6.444 1.00 82.44 82 ALA A C 1
ATOM 631 O O . ALA A 1 82 ? -2.732 7.080 5.634 1.00 82.44 82 ALA A O 1
ATOM 632 N N . LEU A 1 83 ? -4.874 6.576 6.062 1.00 84.56 83 LEU A N 1
ATOM 633 C CA . LEU A 1 83 ? -5.194 6.260 4.672 1.00 84.56 83 LEU A CA 1
ATOM 634 C C . LEU A 1 83 ? -4.975 7.469 3.749 1.00 84.56 83 LEU A C 1
ATOM 636 O O . LEU A 1 83 ? -4.346 7.338 2.695 1.00 84.56 83 LEU A O 1
ATOM 640 N N . ASN A 1 84 ? -5.496 8.639 4.122 1.00 85.88 84 ASN A N 1
ATOM 641 C CA . ASN A 1 84 ? -5.418 9.842 3.299 1.00 85.88 84 ASN A CA 1
ATOM 642 C C . ASN A 1 84 ? -3.969 10.328 3.149 1.00 85.88 84 ASN A C 1
ATOM 644 O O . ASN A 1 84 ? -3.527 10.623 2.036 1.00 85.88 84 ASN A O 1
ATOM 648 N N . GLU A 1 85 ? -3.199 10.335 4.239 1.00 88.19 85 GLU A N 1
ATOM 649 C CA . GLU A 1 85 ? -1.775 10.676 4.207 1.00 88.19 85 GLU A CA 1
ATOM 650 C C . GLU A 1 85 ? -0.991 9.752 3.271 1.00 88.19 85 GLU A C 1
ATOM 652 O O . GLU A 1 85 ? -0.277 10.225 2.380 1.00 88.19 85 GLU A O 1
ATOM 657 N N . ASN A 1 86 ? -1.178 8.435 3.401 1.00 85.50 86 ASN A N 1
ATOM 658 C CA . ASN A 1 86 ? -0.496 7.460 2.554 1.00 85.50 86 ASN A CA 1
ATOM 659 C C . ASN A 1 86 ? -0.879 7.618 1.075 1.00 85.50 86 ASN A C 1
ATOM 661 O O . ASN A 1 86 ? -0.003 7.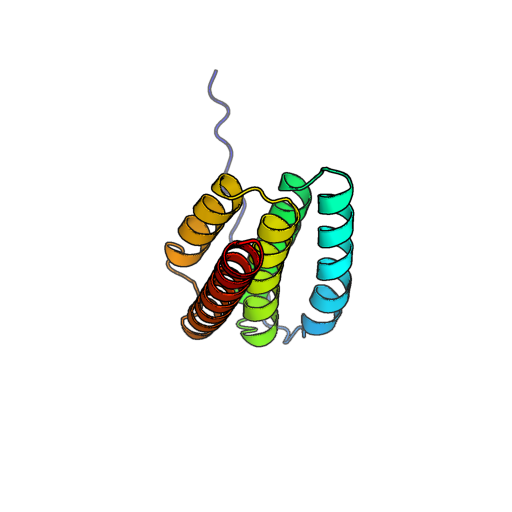601 0.206 1.00 85.50 86 ASN A O 1
ATOM 665 N N . ILE A 1 87 ? -2.157 7.854 0.760 1.00 84.88 87 ILE A N 1
ATOM 666 C CA . ILE A 1 87 ? -2.600 8.136 -0.616 1.00 84.88 87 ILE A CA 1
ATOM 667 C C . ILE A 1 87 ? -1.908 9.391 -1.170 1.00 84.88 87 ILE A C 1
ATOM 669 O O . ILE A 1 87 ? -1.429 9.385 -2.310 1.00 84.88 87 ILE A O 1
ATOM 673 N N . ILE A 1 88 ? -1.812 10.465 -0.384 1.00 86.38 88 ILE A N 1
ATOM 674 C CA . ILE A 1 88 ? -1.142 11.705 -0.798 1.00 86.38 88 ILE A CA 1
ATOM 675 C C . ILE A 1 88 ? 0.353 11.459 -1.051 1.00 86.38 88 ILE A C 1
ATOM 677 O O . ILE A 1 88 ? 0.884 11.908 -2.069 1.00 86.38 88 ILE A O 1
ATOM 681 N N . ILE A 1 89 ? 1.032 10.718 -0.171 1.00 84.69 89 ILE A N 1
ATOM 682 C CA . ILE A 1 89 ? 2.455 10.373 -0.314 1.00 84.69 89 ILE A CA 1
ATOM 683 C C . ILE A 1 89 ? 2.696 9.578 -1.605 1.00 84.69 89 ILE A C 1
ATOM 685 O O . ILE A 1 89 ? 3.612 9.888 -2.374 1.00 84.69 89 ILE A O 1
ATOM 689 N N . MET A 1 90 ? 1.860 8.574 -1.874 1.00 81.06 90 MET A N 1
ATOM 690 C CA . MET A 1 90 ? 2.003 7.698 -3.039 1.00 81.06 90 MET A CA 1
ATOM 691 C C . MET A 1 90 ? 1.680 8.417 -4.360 1.00 81.06 90 MET A C 1
ATOM 693 O O . MET A 1 90 ? 2.351 8.175 -5.363 1.00 81.06 90 MET A O 1
ATOM 697 N N . THR A 1 91 ? 0.707 9.336 -4.369 1.00 81.12 91 THR A N 1
ATOM 698 C CA . THR A 1 91 ? 0.317 10.113 -5.565 1.00 81.12 91 THR A CA 1
ATOM 699 C C . THR A 1 91 ? 1.268 11.266 -5.886 1.00 81.12 91 THR A C 1
ATOM 701 O O . THR A 1 91 ? 1.467 11.581 -7.058 1.00 81.12 91 THR A O 1
ATOM 704 N N . LYS A 1 92 ? 1.893 11.885 -4.874 1.00 79.38 92 LYS A N 1
ATOM 705 C CA . LYS A 1 92 ? 2.874 12.970 -5.065 1.00 79.38 92 LYS A CA 1
ATOM 706 C C . LYS A 1 92 ? 4.289 12.471 -5.388 1.00 79.38 92 LYS A C 1
ATOM 708 O O . LYS A 1 92 ? 5.145 13.277 -5.764 1.00 79.38 92 LYS A O 1
ATOM 713 N N . ARG A 1 93 ? 4.564 11.166 -5.269 1.00 78.38 93 ARG A N 1
ATOM 714 C CA . ARG A 1 93 ? 5.867 10.566 -5.611 1.00 78.38 93 ARG A CA 1
ATOM 715 C C . ARG A 1 93 ? 6.163 10.729 -7.106 1.00 78.38 93 ARG A C 1
ATOM 717 O O . ARG A 1 93 ? 5.540 10.088 -7.947 1.00 78.38 93 ARG A O 1
ATOM 724 N N . ARG A 1 94 ? 7.170 11.550 -7.440 1.00 63.62 94 ARG A N 1
ATOM 725 C CA . ARG A 1 94 ? 7.541 11.881 -8.834 1.00 63.62 94 ARG A CA 1
ATOM 726 C C . ARG A 1 94 ? 7.995 10.685 -9.681 1.00 63.62 94 ARG A C 1
ATOM 728 O O . ARG A 1 94 ? 7.913 10.763 -10.900 1.00 63.62 94 ARG A O 1
ATOM 735 N N . SER A 1 95 ? 8.429 9.593 -9.056 1.00 73.44 95 SER A N 1
ATOM 736 C CA . SER A 1 95 ? 8.905 8.389 -9.754 1.00 73.44 95 SER A CA 1
ATOM 737 C C . SER A 1 95 ? 7.849 7.287 -9.872 1.00 73.44 95 SER A C 1
ATOM 739 O O . SER A 1 95 ? 8.205 6.156 -10.186 1.00 73.44 95 SER A O 1
ATOM 741 N N . GLN A 1 96 ? 6.575 7.568 -9.575 1.00 72.56 96 GLN A N 1
ATOM 742 C CA . GLN A 1 96 ? 5.559 6.521 -9.531 1.00 72.56 96 GLN A CA 1
ATOM 743 C C . GLN A 1 96 ? 5.043 6.111 -10.919 1.00 72.56 96 GLN A C 1
ATOM 745 O O . GLN A 1 96 ? 4.863 6.931 -11.822 1.00 72.56 96 GLN A O 1
ATOM 750 N N . LEU A 1 97 ? 4.753 4.819 -11.069 1.00 76.75 97 LEU A N 1
ATOM 751 C CA . LEU A 1 97 ? 4.217 4.226 -12.287 1.00 76.75 97 LEU A CA 1
ATOM 752 C C . LEU A 1 97 ? 2.744 4.627 -12.446 1.00 76.75 97 LEU A C 1
ATOM 754 O O . LEU A 1 97 ? 1.892 4.242 -11.644 1.00 76.75 97 LEU A O 1
ATOM 758 N N . LYS A 1 98 ? 2.419 5.379 -13.508 1.00 80.50 98 LYS A N 1
ATOM 759 C CA . LYS A 1 98 ? 1.058 5.905 -13.751 1.00 80.50 98 LYS A CA 1
ATOM 760 C C . LYS A 1 98 ? -0.026 4.820 -13.706 1.00 80.50 98 LYS A C 1
ATOM 762 O O . LYS A 1 98 ? -1.108 5.060 -13.179 1.00 80.50 98 LYS A O 1
ATOM 767 N N . GLN A 1 99 ? 0.268 3.626 -14.226 1.00 82.94 99 GLN A N 1
ATOM 768 C CA . GLN A 1 99 ? -0.677 2.504 -14.211 1.00 82.94 99 GLN A CA 1
ATOM 769 C C . GLN A 1 99 ? -0.920 1.960 -12.797 1.00 82.94 99 GLN A C 1
ATOM 771 O O . GLN A 1 99 ? -2.058 1.644 -12.454 1.00 82.94 99 GLN A O 1
ATOM 776 N N . ALA A 1 100 ? 0.117 1.904 -11.956 1.00 83.75 100 ALA A N 1
ATOM 777 C CA . ALA A 1 100 ? -0.004 1.448 -10.574 1.00 83.75 100 ALA A CA 1
ATOM 778 C C . ALA A 1 100 ? -0.860 2.421 -9.740 1.00 83.75 100 ALA A C 1
ATOM 780 O O . ALA A 1 100 ? -1.752 1.986 -9.013 1.00 83.75 100 ALA A O 1
ATOM 781 N N . VAL A 1 101 ? -0.681 3.737 -9.932 1.00 84.31 101 VAL A N 1
ATOM 782 C CA . VAL A 1 101 ? -1.536 4.764 -9.300 1.00 84.31 101 VAL A CA 1
ATOM 783 C C . VAL A 1 101 ? -2.986 4.642 -9.761 1.00 84.31 101 VAL A C 1
ATOM 785 O O . VAL A 1 101 ? -3.894 4.686 -8.936 1.00 84.31 101 VAL A O 1
ATOM 788 N N . ALA A 1 102 ? -3.226 4.454 -11.063 1.00 86.69 102 ALA A N 1
ATOM 789 C CA . ALA A 1 102 ? -4.582 4.296 -11.588 1.00 86.69 102 ALA A CA 1
ATOM 790 C C . ALA A 1 102 ? -5.300 3.085 -10.965 1.00 86.69 102 ALA A C 1
ATOM 792 O O . ALA A 1 102 ? -6.454 3.204 -10.554 1.00 86.69 102 ALA A O 1
ATOM 793 N N . LYS A 1 103 ? -4.605 1.946 -10.833 1.00 86.50 103 LYS A N 1
ATOM 794 C CA . LYS A 1 103 ? -5.127 0.742 -10.165 1.00 86.50 103 LYS A CA 1
ATOM 795 C C . LYS A 1 103 ? -5.439 0.985 -8.689 1.00 86.50 103 LYS A C 1
ATOM 797 O O . LYS A 1 103 ? -6.509 0.600 -8.228 1.00 86.50 103 LYS A O 1
ATOM 802 N N . MET A 1 104 ? -4.550 1.672 -7.973 1.00 86.25 104 MET A N 1
ATOM 803 C CA . MET A 1 104 ? -4.773 2.052 -6.576 1.00 86.25 104 MET A CA 1
ATOM 804 C C . MET A 1 104 ? -6.027 2.924 -6.423 1.00 86.25 104 MET A C 1
ATOM 806 O O . MET A 1 104 ? -6.895 2.614 -5.612 1.00 86.25 104 MET A O 1
ATOM 810 N N . VAL A 1 105 ? -6.168 3.979 -7.233 1.00 85.00 105 VAL A N 1
ATOM 811 C CA . VAL A 1 105 ? -7.323 4.893 -7.169 1.00 85.00 105 VAL A CA 1
ATOM 812 C C . VAL A 1 105 ? -8.631 4.175 -7.508 1.00 85.00 105 VAL A C 1
ATOM 814 O O . VAL A 1 105 ? -9.633 4.404 -6.834 1.00 85.00 105 VAL A O 1
ATOM 817 N N . GLN A 1 106 ? -8.632 3.278 -8.501 1.00 86.06 106 GLN A N 1
ATOM 818 C CA . GLN A 1 106 ? -9.801 2.448 -8.817 1.00 86.06 106 GLN A CA 1
ATOM 819 C C . GLN A 1 106 ? -10.267 1.653 -7.593 1.00 86.06 106 GLN A C 1
ATOM 821 O O . GLN A 1 106 ? -11.439 1.736 -7.223 1.00 86.06 106 GLN A O 1
ATOM 826 N N . GLN A 1 107 ? -9.338 0.978 -6.914 1.00 84.88 107 GLN A N 1
ATOM 827 C CA . GLN A 1 107 ? -9.639 0.215 -5.704 1.00 84.88 107 GLN A CA 1
ATOM 828 C C . GLN A 1 107 ? -10.110 1.116 -4.553 1.00 84.88 107 GLN A C 1
ATOM 830 O O . GLN A 1 107 ? -11.107 0.799 -3.906 1.00 84.88 107 GLN A O 1
ATOM 835 N N . CYS A 1 108 ? -9.497 2.289 -4.343 1.00 82.94 108 CYS A N 1
ATOM 836 C CA . CYS A 1 108 ? -9.986 3.277 -3.370 1.00 82.94 108 CYS A CA 1
ATOM 837 C C . CYS A 1 108 ? -11.441 3.694 -3.649 1.00 82.94 108 CYS A C 1
ATOM 839 O O . CYS A 1 108 ? -12.262 3.760 -2.732 1.00 82.94 108 CYS A O 1
ATOM 841 N N . CYS A 1 109 ? -11.787 3.961 -4.913 1.00 83.81 109 CYS A N 1
ATOM 842 C CA . CYS A 1 109 ? -13.152 4.314 -5.300 1.00 83.81 109 CYS A CA 1
ATOM 843 C C . CYS A 1 109 ? -14.142 3.163 -5.065 1.00 83.81 109 CYS A C 1
ATOM 845 O O . CYS A 1 109 ? -15.280 3.409 -4.661 1.00 83.81 109 CYS A O 1
ATOM 847 N N . GLU A 1 110 ? -13.737 1.915 -5.304 1.00 85.50 110 GLU A N 1
ATOM 848 C CA . GLU A 1 110 ? -14.552 0.732 -5.008 1.00 85.50 110 GLU A CA 1
ATOM 849 C C . GLU A 1 110 ? -14.782 0.555 -3.502 1.00 85.50 110 GLU A C 1
ATOM 851 O O . GLU A 1 110 ? -15.926 0.360 -3.077 1.00 85.50 110 GLU A O 1
ATOM 856 N N . TYR A 1 111 ? -13.743 0.726 -2.678 1.00 79.94 111 TYR A N 1
ATOM 857 C CA . TYR A 1 111 ? -13.881 0.714 -1.221 1.00 79.94 111 TYR A CA 1
ATOM 858 C C . TYR A 1 111 ? -14.808 1.827 -0.724 1.00 79.94 111 TYR A C 1
ATOM 860 O O . TYR A 1 111 ? -15.704 1.563 0.079 1.00 79.94 111 TYR A O 1
ATOM 868 N N . GLY A 1 112 ? -14.690 3.042 -1.265 1.00 74.38 112 GLY A N 1
ATOM 869 C CA . GLY A 1 112 ? -15.600 4.146 -0.949 1.00 74.38 112 GLY A CA 1
ATOM 870 C C . GLY A 1 112 ? -17.064 3.838 -1.290 1.00 74.38 112 GLY A C 1
ATOM 871 O O . GLY A 1 112 ? -17.963 4.115 -0.493 1.00 74.38 112 GLY A O 1
ATOM 872 N N . LYS A 1 113 ? -17.326 3.196 -2.439 1.00 79.25 113 LYS A N 1
ATOM 873 C CA . LYS A 1 113 ? -18.676 2.722 -2.802 1.00 79.25 113 LYS A CA 1
ATOM 874 C C . LYS A 1 113 ? -19.194 1.676 -1.813 1.00 79.25 113 LYS A C 1
ATOM 876 O O . LYS A 1 113 ? -20.359 1.745 -1.422 1.00 79.25 113 LYS A O 1
ATOM 881 N N . LYS A 1 114 ? -18.340 0.739 -1.385 1.00 73.88 114 LYS A N 1
ATOM 882 C CA . LYS A 1 114 ? -18.687 -0.306 -0.409 1.00 73.88 114 LYS A CA 1
ATOM 883 C C . LYS A 1 114 ? -19.061 0.291 0.950 1.00 73.88 114 LYS A C 1
ATOM 885 O O . LYS A 1 114 ? -20.092 -0.084 1.502 1.00 73.88 114 LYS A O 1
ATOM 890 N N . VAL A 1 115 ? -18.292 1.267 1.444 1.00 69.06 115 VAL A N 1
ATOM 891 C CA . VAL A 1 115 ? -18.623 2.010 2.677 1.00 69.06 115 VAL A CA 1
ATOM 892 C C . VAL A 1 115 ? -19.972 2.705 2.548 1.00 69.06 115 VAL A C 1
ATOM 894 O O . VAL A 1 115 ? -20.832 2.544 3.408 1.00 69.06 115 VAL A O 1
ATOM 897 N N . ARG A 1 116 ? -20.197 3.433 1.448 1.00 61.00 116 ARG A N 1
ATOM 898 C CA . ARG A 1 116 ? -21.436 4.196 1.246 1.00 61.00 116 ARG A CA 1
ATOM 899 C C . ARG A 1 116 ? -22.679 3.302 1.159 1.00 61.00 116 ARG A C 1
ATOM 901 O O . ARG A 1 116 ? -23.746 3.714 1.602 1.00 61.00 116 ARG A O 1
ATOM 908 N N . ASN A 1 117 ? -22.543 2.088 0.624 1.00 58.62 117 ASN A N 1
ATOM 909 C CA . ASN A 1 117 ? -23.634 1.113 0.543 1.00 58.62 117 ASN A CA 1
ATOM 910 C C . ASN A 1 117 ? -24.005 0.528 1.923 1.00 58.62 117 ASN A C 1
ATOM 912 O O . ASN A 1 117 ? -25.183 0.406 2.253 1.00 58.62 117 ASN A O 1
ATOM 916 N N . LEU A 1 118 ? -23.010 0.253 2.776 1.00 56.53 118 LEU A N 1
ATOM 917 C CA . LEU A 1 118 ? -23.232 -0.223 4.150 1.00 56.53 118 LEU A CA 1
ATOM 918 C C . LEU A 1 118 ? -23.964 0.811 5.023 1.00 56.53 118 LEU A C 1
ATOM 920 O O . LEU A 1 118 ? -24.753 0.436 5.888 1.00 56.53 118 LEU A O 1
ATOM 924 N N . THR A 1 119 ? -23.744 2.106 4.781 1.00 51.91 119 THR A N 1
ATOM 925 C CA . THR A 1 119 ? -24.423 3.191 5.509 1.00 51.91 119 THR A CA 1
ATOM 926 C C . THR A 1 119 ? -25.882 3.382 5.075 1.00 51.91 119 THR A C 1
ATOM 928 O O . THR A 1 119 ? -26.707 3.797 5.885 1.00 51.91 119 THR A O 1
ATOM 931 N N . VAL A 1 120 ? -26.226 3.075 3.818 1.00 55.03 120 VAL A N 1
ATOM 932 C CA . VAL A 1 120 ? -27.591 3.251 3.279 1.00 55.03 120 VAL A CA 1
ATOM 933 C C . VAL A 1 120 ? -28.524 2.108 3.677 1.00 55.03 120 VAL A C 1
ATOM 935 O O . VAL A 1 120 ? -29.689 2.361 3.959 1.00 55.03 120 VAL A O 1
ATOM 938 N N . SER A 1 121 ? -28.025 0.873 3.777 1.00 40.72 121 SER A N 1
ATOM 939 C CA . SER A 1 121 ? -28.861 -0.291 4.120 1.00 40.72 121 SER A CA 1
ATOM 940 C C . SER A 1 121 ? -29.233 -0.397 5.609 1.00 40.72 121 SER A C 1
ATOM 942 O O . SER A 1 121 ? -29.906 -1.347 5.998 1.00 40.72 121 SER A O 1
ATOM 944 N N . LYS A 1 122 ? -28.775 0.543 6.448 1.00 44.41 122 LYS A N 1
ATOM 945 C CA . LYS A 1 122 ? -29.100 0.627 7.882 1.00 44.41 122 LYS A CA 1
ATOM 946 C C . LYS A 1 122 ? -30.203 1.653 8.201 1.00 44.41 122 LYS A C 1
ATOM 948 O O . LYS A 1 122 ? -30.335 2.037 9.362 1.00 44.41 122 LYS A O 1
ATOM 953 N N . ARG A 1 123 ? -30.951 2.114 7.192 1.00 38.69 123 ARG A N 1
ATOM 954 C CA . ARG A 1 123 ? -32.171 2.920 7.358 1.00 38.69 123 ARG A CA 1
ATOM 955 C C . ARG A 1 123 ? -33.419 2.092 7.124 1.00 38.69 123 ARG A C 1
ATOM 957 O O . ARG A 1 123 ? -33.370 1.229 6.223 1.00 38.69 123 ARG A O 1
#

Mean predicted aligned error: 10.06 Å

Foldseek 3Di:
DDDDDDPPDPDDDDQDLDDCVVVLVVLLVVLLVCLVVVNLVVSLVVLVVVLVVCLVNVPLVSNLSSLLSNLVSCVVNVPVVSNVVSLVVQVPPPSHDPVSNVSSVVSVVVSVVVVVVVVVVVD